Protein AF-A0A2U2N9E4-F1 (afdb_monomer_lite)

pLDDT: mean 78.93, std 9.43, range [47.09, 90.5]

Organism: NCBI:txid2052941

Sequence (115 aa):
MTDNEAIFKDLILAHIREQLASHFSNGDPVLVRNYVDDAGGYYDYSPIDPSSISLDDCQLIAWEDITDPTDQQPDRCACSLITLSTDGGEPFVVLLKGTSLGDMLRDWTGLDYVD

Structure (mmCIF, N/CA/C/O backbone):
data_AF-A0A2U2N9E4-F1
#
_entry.id   AF-A0A2U2N9E4-F1
#
loop_
_atom_site.group_PDB
_atom_site.id
_atom_site.type_symbol
_atom_site.label_atom_id
_atom_site.label_alt_id
_atom_site.label_comp_id
_atom_site.label_asym_id
_atom_site.label_entity_id
_atom_site.label_seq_id
_atom_site.pdbx_PDB_ins_code
_atom_site.Cartn_x
_atom_site.Cartn_y
_atom_site.Cartn_z
_atom_site.occupancy
_atom_site.B_iso_or_equiv
_atom_site.auth_seq_id
_atom_site.auth_comp_id
_atom_site.auth_asym_id
_atom_site.auth_atom_id
_atom_site.pdbx_PDB_model_num
ATOM 1 N N . MET A 1 1 ? 0.525 27.294 8.065 1.00 52.22 1 MET A N 1
ATOM 2 C CA . MET A 1 1 ? -0.215 26.062 8.370 1.00 52.22 1 MET A CA 1
ATOM 3 C C . MET A 1 1 ? -0.684 26.162 9.797 1.00 52.22 1 MET A C 1
ATOM 5 O O . MET A 1 1 ? 0.120 26.517 10.651 1.00 52.22 1 MET A O 1
ATOM 9 N N . THR A 1 2 ? -1.980 25.998 10.026 1.00 59.16 2 THR A N 1
ATOM 10 C CA . THR A 1 2 ? -2.544 26.031 11.385 1.00 59.16 2 THR A CA 1
ATOM 11 C C . THR A 1 2 ? -2.340 24.665 12.039 1.00 59.16 2 THR A C 1
ATOM 13 O O . THR A 1 2 ? -2.328 23.662 11.329 1.00 59.16 2 THR A O 1
ATOM 16 N N . ASP A 1 3 ? -2.182 24.605 13.364 1.00 80.06 3 ASP A N 1
ATOM 17 C CA . ASP A 1 3 ? -1.945 23.349 14.104 1.00 80.06 3 ASP A CA 1
ATOM 18 C C . ASP A 1 3 ? -2.959 22.244 13.745 1.00 80.06 3 ASP A C 1
ATOM 20 O O . ASP A 1 3 ? -2.619 21.065 13.705 1.00 80.06 3 ASP A O 1
ATOM 24 N N . ASN A 1 4 ? -4.184 22.628 13.377 1.00 83.56 4 ASN A N 1
ATOM 25 C CA . ASN A 1 4 ? -5.245 21.711 12.962 1.00 83.56 4 ASN A CA 1
ATOM 26 C C . ASN A 1 4 ? -4.950 20.965 11.650 1.00 83.56 4 ASN A C 1
ATOM 28 O O . ASN A 1 4 ? -5.327 19.805 11.528 1.00 83.56 4 ASN A O 1
ATOM 32 N N . GLU A 1 5 ? -4.289 21.595 10.673 1.00 81.44 5 GLU A N 1
ATOM 33 C CA . GLU A 1 5 ? -3.929 20.939 9.402 1.00 81.44 5 GLU A CA 1
ATOM 34 C C . GLU A 1 5 ? -2.878 19.851 9.629 1.00 81.44 5 GLU A C 1
ATOM 36 O O . GLU A 1 5 ? -2.964 18.771 9.047 1.00 81.44 5 GLU A O 1
ATOM 41 N N . ALA A 1 6 ? -1.903 20.129 10.499 1.00 80.50 6 ALA A N 1
ATOM 42 C CA . ALA A 1 6 ? -0.884 19.161 10.883 1.00 80.50 6 ALA A CA 1
ATOM 43 C C . ALA A 1 6 ? -1.509 17.982 11.644 1.00 80.50 6 ALA A C 1
ATOM 45 O O . ALA A 1 6 ? -1.299 16.837 11.262 1.00 80.50 6 ALA A O 1
ATOM 46 N N . ILE A 1 7 ? -2.366 18.264 12.632 1.00 85.06 7 ILE A N 1
ATOM 47 C CA . ILE A 1 7 ? -3.079 17.231 13.398 1.00 85.06 7 ILE A CA 1
ATOM 48 C C . ILE A 1 7 ? -3.952 16.363 12.484 1.00 85.06 7 ILE A C 1
ATOM 50 O O . ILE A 1 7 ? -3.947 15.140 12.600 1.00 85.06 7 ILE A O 1
ATOM 54 N N . PHE A 1 8 ? -4.698 16.972 11.560 1.00 81.62 8 PHE A N 1
ATOM 55 C CA . PHE A 1 8 ? -5.554 16.228 10.639 1.00 81.62 8 PHE A CA 1
ATOM 56 C C . PHE A 1 8 ? -4.742 15.325 9.705 1.00 81.62 8 PHE A C 1
ATOM 58 O O . PHE A 1 8 ? -5.099 14.165 9.497 1.00 81.62 8 PHE A O 1
ATOM 65 N N . LYS A 1 9 ? -3.614 15.830 9.192 1.00 81.69 9 LYS A N 1
ATOM 66 C CA . LYS A 1 9 ? -2.683 15.033 8.393 1.00 81.69 9 LYS A CA 1
ATOM 67 C C . LYS A 1 9 ? -2.146 13.845 9.193 1.00 81.69 9 LYS A C 1
ATOM 69 O O . LYS A 1 9 ? -2.163 12.730 8.683 1.00 81.69 9 LYS A O 1
ATOM 74 N N . ASP A 1 10 ? -1.720 14.063 10.433 1.00 84.69 10 ASP A N 1
ATOM 75 C CA . ASP A 1 10 ? -1.180 12.999 11.283 1.00 84.69 10 ASP A CA 1
ATOM 76 C C . ASP A 1 10 ? -2.221 11.906 11.567 1.00 84.69 10 ASP A C 1
ATOM 78 O O . ASP A 1 10 ? -1.884 10.723 11.546 1.00 84.69 10 ASP A O 1
ATOM 82 N N . LEU A 1 11 ? -3.495 12.275 11.746 1.00 86.12 11 LEU A N 1
ATOM 83 C CA . LEU A 1 11 ? -4.591 11.314 11.916 1.00 86.12 11 LEU A CA 1
ATOM 84 C C . LEU A 1 11 ? -4.806 10.442 10.672 1.00 86.12 11 LEU A C 1
ATOM 86 O O . LEU A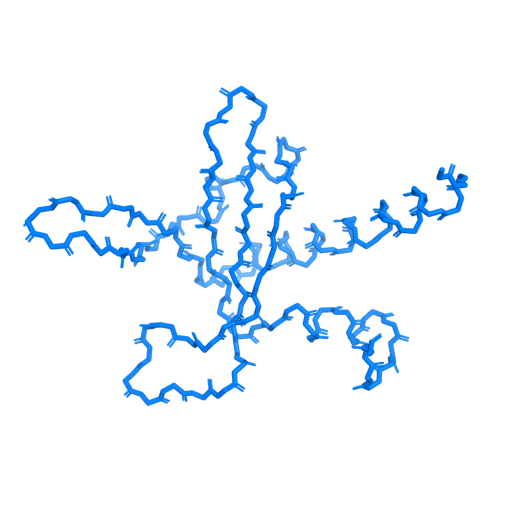 1 11 ? -4.917 9.224 10.800 1.00 86.12 11 LEU A O 1
ATOM 90 N N . ILE A 1 12 ? -4.820 11.038 9.474 1.00 83.69 12 ILE A N 1
ATOM 91 C CA . ILE A 1 12 ? -4.939 10.281 8.216 1.00 83.69 12 ILE A CA 1
ATOM 92 C C . ILE A 1 12 ? -3.759 9.319 8.061 1.00 83.69 12 ILE A C 1
ATOM 94 O O . ILE A 1 12 ? -3.943 8.146 7.744 1.00 83.69 12 ILE A O 1
ATOM 98 N N . LEU A 1 13 ? -2.540 9.806 8.302 1.00 83.88 13 LEU A N 1
ATOM 99 C CA . LEU A 1 13 ? -1.334 8.991 8.181 1.00 83.88 13 LEU A CA 1
ATOM 100 C C . LEU A 1 13 ? -1.329 7.825 9.175 1.00 83.88 13 LEU A C 1
ATOM 102 O O . LEU A 1 13 ? -0.920 6.724 8.808 1.00 83.88 13 LEU A O 1
ATOM 106 N N . ALA A 1 14 ? -1.791 8.048 10.408 1.00 85.50 14 ALA A N 1
ATOM 107 C CA . ALA A 1 14 ? -1.929 6.996 11.408 1.00 85.50 14 ALA A CA 1
ATOM 108 C C . ALA A 1 14 ? -2.931 5.920 10.961 1.00 85.50 14 ALA A C 1
ATOM 110 O O . ALA A 1 14 ? -2.615 4.735 11.030 1.00 85.50 14 ALA A O 1
ATOM 111 N N . HIS A 1 15 ? -4.087 6.327 10.427 1.00 86.69 15 HIS A N 1
ATOM 112 C CA . HIS A 1 15 ? -5.096 5.396 9.915 1.00 86.69 15 HIS A CA 1
ATOM 113 C C . HIS A 1 15 ? -4.572 4.550 8.747 1.00 86.69 15 HIS A C 1
ATOM 115 O O . HIS A 1 15 ? -4.695 3.328 8.759 1.00 86.69 15 HIS A O 1
ATOM 121 N N . ILE A 1 16 ? -3.912 5.170 7.762 1.00 85.06 16 ILE A N 1
ATOM 122 C CA . ILE A 1 16 ? -3.330 4.441 6.620 1.00 85.06 16 ILE A CA 1
ATOM 123 C C . ILE A 1 16 ? -2.285 3.420 7.096 1.00 85.06 16 ILE A C 1
ATOM 125 O O . ILE A 1 16 ? -2.250 2.293 6.601 1.00 85.06 16 ILE A O 1
ATOM 129 N N . ARG A 1 17 ? -1.447 3.780 8.079 1.00 85.06 17 ARG A N 1
ATOM 130 C CA . ARG A 1 17 ? -0.475 2.846 8.673 1.00 85.06 17 ARG A CA 1
ATOM 131 C C . ARG A 1 17 ? -1.153 1.659 9.350 1.00 85.06 17 ARG A C 1
ATOM 133 O O . ARG A 1 17 ? -0.678 0.539 9.196 1.00 85.06 17 ARG A O 1
ATOM 140 N N . GLU A 1 18 ? -2.246 1.888 10.073 1.00 87.00 18 GLU A N 1
ATOM 141 C CA . GLU A 1 18 ? -3.016 0.818 10.712 1.00 87.00 18 GLU A CA 1
ATOM 142 C C . GLU A 1 18 ? -3.614 -0.142 9.672 1.00 87.00 18 GLU A C 1
ATOM 144 O O . GLU A 1 18 ? -3.491 -1.359 9.815 1.00 87.00 18 GLU A O 1
ATOM 149 N N . GLN A 1 19 ? -4.179 0.387 8.581 1.00 86.31 19 GLN A N 1
ATOM 150 C CA . GLN A 1 19 ? -4.699 -0.435 7.483 1.00 86.31 19 GLN A CA 1
ATOM 151 C C . GLN A 1 19 ? -3.594 -1.266 6.822 1.00 86.31 19 GLN A C 1
ATOM 153 O O . GLN A 1 19 ? -3.751 -2.473 6.640 1.00 86.31 19 GLN A O 1
ATOM 158 N N . LEU A 1 20 ? -2.440 -0.658 6.531 1.00 85.31 20 LEU A N 1
ATOM 159 C CA . LEU A 1 20 ? -1.270 -1.371 6.011 1.00 85.31 20 LEU A CA 1
ATOM 160 C C . LEU A 1 20 ? -0.818 -2.496 6.950 1.00 85.31 20 LEU A C 1
ATOM 162 O O . LEU A 1 20 ? -0.590 -3.617 6.499 1.00 85.31 20 LEU A O 1
ATOM 166 N N . ALA A 1 21 ? -0.730 -2.223 8.254 1.00 85.69 21 ALA A N 1
ATOM 167 C CA . ALA A 1 21 ? -0.341 -3.217 9.249 1.00 85.69 21 ALA A CA 1
ATOM 168 C C . ALA A 1 21 ? -1.338 -4.385 9.319 1.00 85.69 21 ALA A C 1
ATOM 170 O O . ALA A 1 21 ? -0.924 -5.541 9.441 1.00 85.69 21 ALA A O 1
ATOM 171 N N . SER A 1 22 ? -2.639 -4.099 9.193 1.00 86.50 22 SER A N 1
ATOM 172 C CA . SER A 1 22 ? -3.700 -5.110 9.123 1.00 86.50 22 SER A CA 1
ATOM 173 C C . SER A 1 22 ? -3.525 -6.014 7.903 1.00 86.50 22 SER A C 1
ATOM 175 O O . SER A 1 22 ? -3.455 -7.234 8.046 1.00 86.50 22 SER A O 1
ATOM 177 N N . HIS A 1 23 ? -3.346 -5.430 6.715 1.00 84.00 23 HIS A N 1
ATOM 178 C CA . HIS A 1 23 ? -3.110 -6.185 5.483 1.00 84.00 23 HIS A CA 1
ATOM 179 C C . HIS A 1 23 ? -1.848 -7.053 5.557 1.00 84.00 23 HIS A C 1
ATOM 181 O O . HIS A 1 23 ? -1.868 -8.227 5.185 1.00 84.00 23 HIS A O 1
ATOM 187 N N . PHE A 1 24 ? -0.760 -6.510 6.110 1.00 83.56 24 PHE A N 1
ATOM 188 C CA . PHE A 1 24 ? 0.492 -7.250 6.273 1.00 83.56 24 PHE A CA 1
ATOM 189 C C . PHE A 1 24 ? 0.321 -8.426 7.244 1.00 83.56 24 PHE A C 1
ATOM 191 O O . PHE A 1 24 ? 0.832 -9.517 6.994 1.00 83.56 24 PHE A O 1
ATOM 198 N N . SER A 1 25 ? -0.443 -8.231 8.322 1.00 82.12 25 SER A N 1
ATOM 199 C CA . SER A 1 25 ? -0.719 -9.265 9.328 1.00 82.12 25 SER A CA 1
ATOM 200 C C . SER A 1 25 ? -1.674 -10.353 8.828 1.00 82.12 25 SER A C 1
ATOM 202 O O . SER A 1 25 ? -1.556 -11.505 9.245 1.00 82.12 25 SER A O 1
ATOM 204 N N . ASN A 1 26 ? -2.600 -10.012 7.928 1.00 81.50 26 ASN A N 1
ATOM 205 C CA . ASN A 1 26 ? -3.555 -10.957 7.339 1.00 81.50 26 ASN A CA 1
ATOM 206 C C . ASN A 1 26 ? -2.931 -11.845 6.249 1.00 81.50 26 ASN A C 1
ATOM 208 O O . ASN A 1 26 ? -3.562 -12.804 5.806 1.00 81.50 26 ASN A O 1
ATOM 212 N N . GLY A 1 27 ? -1.684 -11.567 5.852 1.00 70.06 27 GLY A N 1
ATOM 213 C CA . GLY A 1 27 ? -0.987 -12.308 4.803 1.00 70.06 27 GLY A CA 1
ATOM 214 C C . GLY A 1 27 ? -1.486 -11.970 3.401 1.00 70.06 27 GLY A C 1
ATOM 215 O O . GLY A 1 27 ? -1.313 -12.777 2.484 1.00 70.06 27 GLY A O 1
ATOM 216 N N . ASP A 1 28 ? -2.106 -10.799 3.231 1.00 75.94 28 ASP A N 1
ATOM 217 C CA . ASP A 1 28 ? -2.520 -10.331 1.916 1.00 75.94 28 ASP A CA 1
ATOM 218 C C . ASP A 1 28 ? -1.285 -10.143 1.019 1.00 75.94 28 ASP A C 1
ATOM 220 O O . ASP A 1 28 ? -0.226 -9.714 1.492 1.00 75.94 28 ASP A O 1
ATOM 224 N N . PRO A 1 29 ? -1.371 -10.478 -0.280 1.00 71.00 29 PRO A N 1
ATOM 225 C CA . PRO A 1 29 ? -0.237 -10.362 -1.182 1.00 71.00 29 PRO A CA 1
ATOM 226 C C . PRO A 1 29 ? 0.149 -8.892 -1.375 1.00 71.00 29 PRO A C 1
ATOM 228 O O . PRO A 1 29 ? -0.579 -8.118 -1.998 1.00 71.00 29 PRO A O 1
ATOM 231 N N . VAL A 1 30 ? 1.336 -8.537 -0.882 1.00 78.81 30 VAL A N 1
ATOM 232 C CA . VAL A 1 30 ? 1.973 -7.232 -1.081 1.00 78.81 30 VAL A CA 1
ATOM 233 C C . VAL A 1 30 ? 3.052 -7.384 -2.141 1.00 78.81 30 VAL A C 1
ATOM 235 O O . VAL A 1 30 ? 3.915 -8.261 -2.038 1.00 78.81 30 VAL A O 1
ATOM 238 N N . LEU A 1 31 ? 3.012 -6.536 -3.168 1.00 82.88 31 LEU A N 1
ATOM 239 C CA . LEU A 1 31 ? 4.060 -6.506 -4.188 1.00 82.88 31 LEU A CA 1
ATOM 240 C C . LEU A 1 31 ? 4.925 -5.264 -4.006 1.00 82.88 31 LEU A C 1
ATOM 242 O O . LEU A 1 31 ? 4.403 -4.191 -3.721 1.00 82.88 31 LEU A O 1
ATOM 246 N N . VAL A 1 32 ? 6.231 -5.379 -4.220 1.00 85.31 32 VAL A N 1
ATOM 247 C CA . VAL A 1 32 ? 7.122 -4.219 -4.341 1.00 85.31 32 VAL A CA 1
ATOM 248 C C . VAL A 1 32 ? 7.346 -3.912 -5.809 1.00 85.31 32 VAL A C 1
ATOM 250 O O . VAL A 1 32 ? 7.609 -4.810 -6.610 1.00 85.31 32 VAL A O 1
ATOM 253 N N . ARG A 1 33 ? 7.252 -2.627 -6.150 1.00 83.06 33 ARG A N 1
ATOM 254 C CA . ARG A 1 33 ? 7.562 -2.122 -7.484 1.00 83.06 33 ARG A CA 1
ATOM 255 C C . ARG A 1 33 ? 9.071 -1.963 -7.644 1.00 83.06 33 ARG A C 1
ATOM 257 O O . ARG A 1 33 ? 9.672 -1.096 -7.013 1.00 83.06 33 ARG A O 1
ATOM 264 N N . ASN A 1 34 ? 9.656 -2.740 -8.543 1.00 80.38 34 ASN A N 1
ATOM 265 C CA . ASN A 1 34 ? 11.068 -2.689 -8.900 1.00 80.38 34 ASN A CA 1
ATOM 266 C C . ASN A 1 34 ? 11.227 -2.083 -10.296 1.00 80.38 34 ASN A C 1
ATOM 268 O O . ASN A 1 34 ? 10.476 -2.409 -11.213 1.00 80.38 34 ASN A O 1
ATOM 272 N N . TYR A 1 35 ? 12.198 -1.189 -10.470 1.00 76.50 35 TYR A N 1
ATOM 273 C CA . TYR A 1 35 ? 12.547 -0.693 -11.799 1.00 76.50 35 TYR A CA 1
ATOM 274 C C . TYR A 1 35 ? 13.484 -1.689 -12.486 1.00 76.50 35 TYR A C 1
ATOM 276 O O . TYR A 1 35 ? 14.529 -2.026 -11.931 1.00 76.50 35 TYR A O 1
ATOM 284 N N . VAL A 1 36 ? 13.113 -2.148 -13.682 1.00 78.75 36 VAL A N 1
ATOM 285 C CA . VAL A 1 36 ? 13.904 -3.088 -14.485 1.00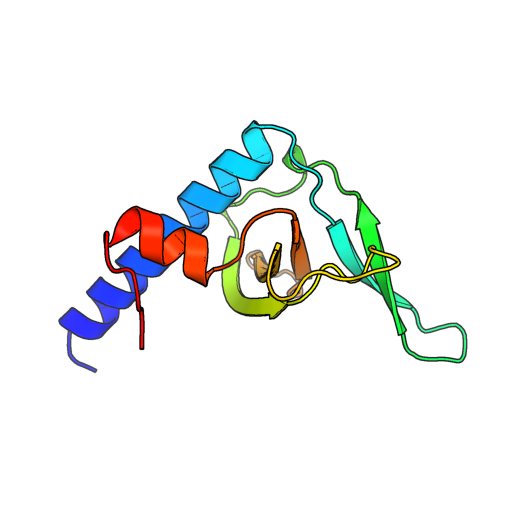 78.75 36 VAL A CA 1
ATOM 286 C C . VAL A 1 36 ? 14.442 -2.357 -15.714 1.00 78.75 36 VAL A C 1
ATOM 288 O O . VAL A 1 36 ? 13.675 -1.826 -16.526 1.00 78.75 36 VAL A O 1
ATOM 291 N N . ASP A 1 37 ? 15.771 -2.308 -15.848 1.00 70.75 37 ASP A N 1
ATOM 292 C CA . ASP A 1 37 ? 16.463 -1.482 -16.850 1.00 70.75 37 ASP A CA 1
ATOM 293 C C . ASP A 1 37 ? 16.903 -2.223 -18.122 1.00 70.75 37 ASP A C 1
ATOM 295 O O . ASP A 1 37 ? 17.501 -1.586 -18.987 1.00 70.75 37 ASP A O 1
ATOM 299 N N . ASP A 1 38 ? 16.529 -3.502 -18.275 1.00 63.56 38 ASP A N 1
ATOM 300 C CA . ASP A 1 38 ? 17.018 -4.470 -19.279 1.00 63.56 38 ASP A CA 1
ATOM 301 C C . ASP A 1 38 ? 16.657 -4.151 -20.761 1.00 63.56 38 ASP A C 1
ATOM 303 O O . ASP A 1 38 ? 16.309 -5.033 -21.541 1.00 63.56 38 ASP A O 1
ATOM 307 N N . ALA A 1 39 ? 16.783 -2.892 -21.192 1.00 58.62 39 ALA A N 1
ATOM 308 C CA . ALA A 1 39 ? 16.551 -2.329 -22.529 1.00 58.62 39 ALA A CA 1
ATOM 309 C C . ALA A 1 39 ? 15.123 -1.851 -22.867 1.00 58.62 39 ALA A C 1
ATOM 311 O O . ALA A 1 39 ? 14.821 -1.621 -24.040 1.00 58.62 39 ALA A O 1
ATOM 312 N N . GLY A 1 40 ? 14.262 -1.624 -21.869 1.00 57.47 40 GLY A N 1
ATOM 313 C CA . GLY A 1 40 ? 12.898 -1.117 -22.103 1.00 57.47 40 GLY A CA 1
ATOM 314 C C . GLY A 1 40 ? 12.297 -0.220 -21.021 1.00 57.47 40 GLY A C 1
ATOM 315 O O . GLY A 1 40 ? 11.232 0.336 -21.264 1.00 57.47 40 GLY A O 1
ATOM 316 N N . GLY A 1 41 ? 12.962 -0.059 -19.870 1.00 73.31 41 GLY A N 1
ATOM 317 C CA . GLY A 1 41 ? 12.527 0.815 -18.776 1.00 73.31 41 GLY A CA 1
ATOM 318 C C . GLY A 1 41 ? 11.082 0.562 -18.349 1.00 73.31 41 GLY A C 1
ATOM 319 O O . GLY A 1 41 ? 10.203 1.375 -18.631 1.00 73.31 41 GLY A O 1
ATOM 320 N N . TYR A 1 42 ? 10.834 -0.563 -17.682 1.00 77.94 42 TYR A N 1
ATOM 321 C CA . TYR A 1 42 ? 9.512 -0.887 -17.149 1.00 77.94 42 TYR A CA 1
ATOM 322 C C . TYR A 1 42 ? 9.581 -1.184 -15.652 1.00 77.94 42 TYR A C 1
ATOM 324 O O . TYR A 1 42 ? 10.647 -1.440 -15.089 1.00 77.94 42 TYR A O 1
ATOM 332 N N . TYR A 1 43 ? 8.425 -1.106 -15.001 1.00 80.75 43 TYR A N 1
ATOM 333 C CA . TYR A 1 43 ? 8.277 -1.490 -13.607 1.00 80.75 43 TYR A CA 1
ATOM 334 C C . TYR A 1 43 ? 7.769 -2.923 -13.531 1.00 80.75 43 TYR A C 1
ATOM 336 O O . TYR A 1 43 ? 6.763 -3.248 -14.161 1.00 80.75 43 TYR A O 1
ATOM 344 N N . ASP A 1 44 ? 8.454 -3.747 -12.749 1.00 83.06 44 ASP A N 1
ATOM 345 C CA . ASP A 1 44 ? 7.994 -5.078 -12.372 1.00 83.06 44 ASP A CA 1
ATOM 346 C C . ASP A 1 44 ? 7.471 -5.063 -10.931 1.00 83.06 44 ASP A C 1
ATOM 348 O O . ASP A 1 44 ? 7.880 -4.231 -10.117 1.00 83.06 44 ASP A O 1
ATOM 352 N N . TYR A 1 45 ? 6.555 -5.972 -10.617 1.00 84.38 45 TYR A N 1
ATOM 353 C CA . TYR A 1 45 ? 5.952 -6.105 -9.297 1.00 84.38 45 TYR A CA 1
ATOM 354 C C . TYR A 1 45 ? 6.251 -7.491 -8.747 1.00 84.38 45 TYR A C 1
ATOM 356 O O . TYR A 1 45 ? 5.695 -8.491 -9.199 1.00 84.38 45 TYR A O 1
ATOM 364 N N . SER A 1 46 ? 7.125 -7.555 -7.747 1.00 84.81 46 SER A N 1
ATOM 365 C CA . SER A 1 46 ? 7.539 -8.823 -7.148 1.00 84.81 46 SER A CA 1
ATOM 366 C C . SER A 1 46 ? 6.878 -9.005 -5.784 1.00 84.81 46 SER A C 1
ATOM 368 O O . SER A 1 46 ? 6.845 -8.048 -5.006 1.00 84.81 46 SER A O 1
ATOM 370 N N . PRO A 1 47 ? 6.365 -10.204 -5.458 1.00 83.25 47 PRO A N 1
ATOM 371 C CA . PRO A 1 47 ? 5.827 -10.463 -4.133 1.00 83.25 47 PRO A CA 1
ATOM 372 C C . PRO A 1 47 ? 6.931 -10.338 -3.090 1.00 83.25 47 PRO A C 1
ATOM 374 O O . PRO A 1 47 ? 8.063 -10.774 -3.309 1.00 83.25 47 PRO A O 1
ATOM 377 N N . ILE A 1 48 ? 6.577 -9.770 -1.947 1.00 80.38 48 ILE A N 1
ATOM 378 C CA . ILE A 1 48 ? 7.447 -9.710 -0.779 1.00 80.38 48 ILE A CA 1
ATOM 379 C C . ILE A 1 48 ? 6.754 -10.345 0.417 1.00 80.38 48 ILE A C 1
ATOM 381 O O . ILE A 1 48 ? 5.528 -10.410 0.479 1.00 80.38 48 ILE A O 1
ATOM 385 N N . ASP A 1 49 ? 7.550 -10.806 1.376 1.00 77.81 49 ASP A N 1
ATOM 386 C CA . ASP A 1 49 ? 7.029 -11.180 2.684 1.00 77.81 49 ASP A CA 1
ATOM 387 C C . ASP A 1 49 ? 6.653 -9.892 3.436 1.00 77.81 49 ASP A C 1
ATOM 389 O O . ASP A 1 49 ? 7.551 -9.088 3.705 1.00 77.81 49 ASP A O 1
ATOM 393 N N . PRO A 1 50 ? 5.377 -9.655 3.790 1.00 72.31 50 PRO A N 1
ATOM 394 C CA . PRO A 1 50 ? 4.988 -8.434 4.492 1.00 72.31 50 PRO A CA 1
ATOM 395 C C . PRO A 1 50 ? 5.720 -8.252 5.832 1.00 72.31 50 PRO A C 1
ATOM 397 O O . PRO A 1 50 ? 5.967 -7.122 6.243 1.00 72.31 50 PRO A O 1
ATOM 400 N N . SER A 1 51 ? 6.153 -9.345 6.478 1.00 74.31 51 SER A N 1
ATOM 401 C CA . SER A 1 51 ? 6.936 -9.298 7.723 1.00 74.31 51 SER A CA 1
ATOM 402 C C . SER A 1 51 ? 8.360 -8.755 7.544 1.00 74.31 51 SER A C 1
ATOM 404 O O . SER A 1 51 ? 9.020 -8.411 8.524 1.00 74.31 51 SER A O 1
ATOM 406 N N . SER A 1 52 ? 8.835 -8.640 6.298 1.00 76.00 52 SER A N 1
ATOM 407 C CA . SER A 1 52 ? 10.125 -8.022 5.968 1.00 76.00 52 SER A CA 1
ATOM 408 C C . SER A 1 52 ? 10.101 -6.489 5.997 1.00 76.00 52 SER A C 1
ATOM 410 O O . SER A 1 52 ? 11.166 -5.872 5.973 1.00 76.00 52 SER A O 1
ATOM 412 N N . ILE A 1 53 ? 8.917 -5.869 6.084 1.00 75.88 53 ILE A N 1
ATOM 413 C CA . ILE A 1 53 ? 8.761 -4.417 6.202 1.00 75.88 53 ILE A CA 1
ATOM 414 C C . ILE A 1 53 ? 8.362 -4.062 7.639 1.00 75.88 53 ILE A C 1
ATOM 416 O O . ILE A 1 53 ? 7.270 -4.391 8.096 1.00 75.88 53 ILE A O 1
ATOM 420 N N . SER A 1 54 ? 9.220 -3.305 8.328 1.00 78.38 54 SER A N 1
ATOM 421 C CA . SER A 1 54 ? 8.861 -2.626 9.580 1.00 78.38 54 SER A CA 1
ATOM 422 C C . SER A 1 54 ? 8.124 -1.323 9.260 1.00 78.38 54 SER A C 1
ATOM 424 O O . SER A 1 54 ? 8.738 -0.362 8.796 1.00 78.38 54 SER A O 1
ATOM 426 N N . LEU A 1 55 ? 6.808 -1.272 9.489 1.00 80.25 55 LEU A N 1
ATOM 427 C CA . LEU A 1 55 ? 6.017 -0.047 9.288 1.00 80.25 55 LEU A CA 1
ATOM 428 C C . LEU A 1 55 ? 6.278 1.021 10.363 1.00 80.25 55 LEU A C 1
ATOM 430 O O . LEU A 1 55 ? 6.027 2.203 10.111 1.00 80.25 55 LEU A O 1
ATOM 434 N N . ASP A 1 56 ? 6.802 0.628 11.526 1.00 78.75 56 ASP A N 1
ATOM 435 C CA . ASP A 1 56 ? 7.129 1.542 12.627 1.00 78.75 56 ASP A CA 1
ATOM 436 C C . ASP A 1 56 ? 8.203 2.556 12.204 1.00 78.75 56 ASP A C 1
ATOM 438 O O . ASP A 1 56 ? 8.094 3.748 12.499 1.00 78.75 56 ASP A O 1
ATOM 442 N N . ASP A 1 57 ? 9.175 2.098 11.412 1.00 78.06 57 ASP A N 1
ATOM 443 C CA . ASP A 1 57 ? 10.297 2.902 10.913 1.00 78.06 57 ASP A CA 1
ATOM 444 C C . ASP A 1 57 ? 10.036 3.517 9.527 1.00 78.06 57 ASP A C 1
ATOM 446 O O . ASP A 1 57 ? 10.881 4.232 8.981 1.00 78.06 57 ASP A O 1
ATOM 450 N N . CYS A 1 58 ? 8.873 3.237 8.931 1.00 83.00 58 CYS A N 1
ATOM 451 C CA . CYS A 1 58 ? 8.503 3.763 7.624 1.00 83.00 58 CYS A CA 1
ATOM 452 C C . CYS A 1 58 ? 7.817 5.128 7.735 1.00 83.00 58 CYS A C 1
ATOM 454 O O . CYS A 1 58 ? 7.048 5.400 8.654 1.00 83.00 58 CYS A O 1
ATOM 456 N N . GLN A 1 59 ? 8.027 5.981 6.741 1.00 86.00 59 GLN A N 1
ATOM 457 C CA . GLN A 1 59 ? 7.255 7.187 6.472 1.00 86.00 59 GLN A CA 1
ATOM 458 C C . GLN A 1 59 ? 6.442 6.997 5.195 1.00 86.00 59 GLN A C 1
ATOM 460 O O . GLN A 1 59 ? 6.974 6.577 4.170 1.00 86.00 59 GLN A O 1
ATOM 465 N N . LEU A 1 60 ? 5.156 7.336 5.258 1.00 87.12 60 LEU A N 1
ATOM 466 C CA . LEU A 1 60 ? 4.277 7.387 4.095 1.00 87.12 60 LEU A CA 1
ATOM 467 C C . LEU A 1 60 ? 4.553 8.686 3.329 1.00 87.12 60 LEU A C 1
ATOM 469 O O . LEU A 1 60 ? 4.363 9.775 3.873 1.00 87.12 60 LEU A O 1
ATOM 473 N N . ILE A 1 61 ? 5.013 8.575 2.085 1.00 87.31 61 ILE A N 1
ATOM 474 C CA . ILE A 1 61 ? 5.399 9.729 1.260 1.00 87.31 61 ILE A CA 1
ATOM 475 C C . ILE A 1 61 ? 4.282 10.110 0.295 1.00 87.31 61 ILE A C 1
ATOM 477 O O . ILE A 1 61 ? 3.977 11.290 0.128 1.00 87.31 61 ILE A O 1
ATOM 481 N N . ALA A 1 62 ? 3.707 9.113 -0.370 1.00 87.50 62 ALA A N 1
ATOM 482 C CA . ALA A 1 62 ? 2.709 9.302 -1.409 1.00 87.50 62 ALA A CA 1
ATOM 483 C C . ALA A 1 62 ? 1.850 8.048 -1.551 1.00 87.50 62 ALA A C 1
ATOM 485 O O . ALA A 1 62 ? 2.243 6.962 -1.123 1.00 87.50 62 ALA A O 1
ATOM 486 N N . TRP A 1 63 ? 0.704 8.210 -2.194 1.00 89.06 63 TRP A N 1
ATOM 487 C CA . TRP A 1 63 ? -0.218 7.135 -2.516 1.00 89.06 63 TRP A CA 1
ATOM 488 C C . TRP A 1 63 ? -0.914 7.425 -3.846 1.00 89.06 63 TRP A C 1
ATOM 490 O O . TRP A 1 63 ? -1.021 8.584 -4.254 1.00 89.06 63 TRP A O 1
ATOM 500 N N . GLU A 1 64 ? -1.398 6.382 -4.507 1.00 88.62 64 GLU A N 1
ATOM 501 C CA . GLU A 1 64 ? -2.158 6.478 -5.750 1.00 88.62 64 GLU A CA 1
ATOM 502 C C . GLU A 1 64 ? -3.113 5.287 -5.871 1.00 88.62 64 GLU A C 1
ATOM 504 O O . GLU A 1 64 ? -2.693 4.137 -5.729 1.00 88.62 64 GLU A O 1
ATOM 509 N N . ASP A 1 65 ? -4.383 5.561 -6.165 1.00 88.25 65 ASP A N 1
ATOM 510 C CA . ASP A 1 65 ? -5.358 4.517 -6.478 1.00 88.25 65 ASP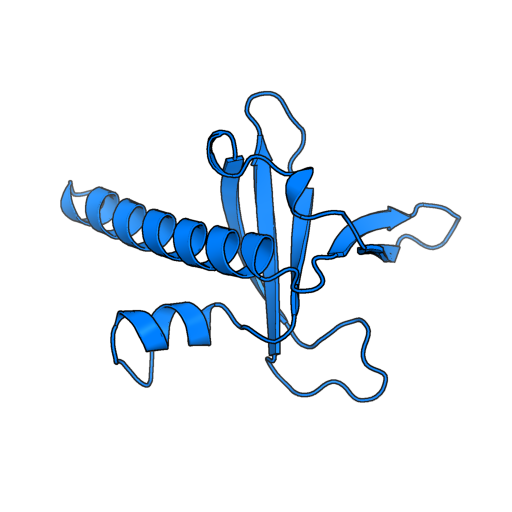 A CA 1
ATOM 511 C C . ASP A 1 65 ? -5.193 4.093 -7.931 1.00 88.25 65 ASP A C 1
ATOM 513 O O . ASP A 1 65 ? -5.282 4.912 -8.849 1.00 88.25 65 ASP A O 1
ATOM 517 N N . ILE A 1 66 ? -4.959 2.800 -8.144 1.00 84.88 66 ILE A N 1
ATOM 518 C CA . ILE A 1 66 ? -4.734 2.247 -9.476 1.00 84.88 66 ILE A CA 1
ATOM 519 C C . ILE A 1 66 ? -5.595 1.013 -9.729 1.00 84.88 66 ILE A C 1
ATOM 521 O O . ILE A 1 66 ? -6.107 0.348 -8.826 1.00 84.88 66 ILE A O 1
ATOM 525 N N . THR A 1 67 ? -5.743 0.678 -11.004 1.00 84.94 67 THR A N 1
ATOM 526 C CA . THR A 1 67 ? -6.188 -0.656 -11.409 1.00 84.94 67 THR A CA 1
ATOM 527 C C . THR A 1 67 ? -5.111 -1.684 -11.092 1.00 84.94 67 THR A C 1
ATOM 529 O O . THR A 1 67 ? -3.930 -1.357 -11.202 1.00 84.94 67 THR A O 1
ATOM 532 N N . ASP A 1 68 ? -5.492 -2.924 -10.783 1.00 82.75 68 ASP A N 1
ATOM 533 C CA . ASP A 1 68 ? -4.529 -4.008 -10.568 1.00 82.75 68 ASP A CA 1
ATOM 534 C C . ASP A 1 68 ? -3.626 -4.189 -11.810 1.00 82.75 68 ASP A C 1
ATOM 536 O O . ASP A 1 68 ? -4.112 -4.624 -12.857 1.00 82.75 68 ASP A O 1
ATOM 540 N N . PRO A 1 69 ? -2.318 -3.867 -11.730 1.00 76.44 69 PRO A N 1
ATOM 541 C CA . PRO A 1 69 ? -1.408 -3.964 -12.867 1.00 76.44 69 PRO A CA 1
ATOM 542 C C . PRO A 1 69 ? -1.050 -5.418 -13.211 1.00 76.44 69 PRO A C 1
ATOM 544 O O . PRO A 1 69 ? -0.416 -5.662 -14.235 1.00 76.44 69 PRO A O 1
ATOM 547 N N . THR A 1 70 ? -1.426 -6.377 -12.358 1.00 77.06 70 THR A N 1
ATOM 548 C CA . THR A 1 70 ? -1.191 -7.813 -12.562 1.00 77.06 70 THR A CA 1
ATOM 549 C C . THR A 1 70 ? -2.3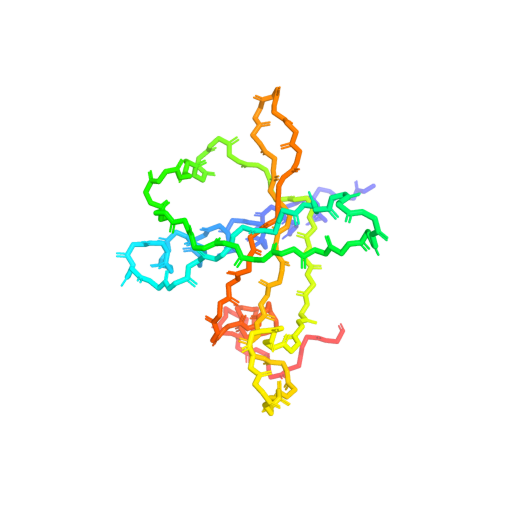90 -8.537 -13.175 1.00 77.06 70 THR A C 1
ATOM 551 O O . THR A 1 70 ? -2.265 -9.702 -13.558 1.00 77.06 70 THR A O 1
ATOM 554 N N . ASP A 1 71 ? -3.542 -7.869 -13.285 1.00 78.44 71 ASP A N 1
ATOM 555 C CA . ASP A 1 71 ? -4.757 -8.456 -13.841 1.00 78.44 71 ASP A CA 1
ATOM 556 C C . ASP A 1 71 ? -4.787 -8.354 -15.377 1.00 78.44 71 ASP A C 1
ATOM 558 O O . ASP A 1 71 ? -4.402 -7.349 -15.975 1.00 78.44 71 ASP A O 1
ATOM 562 N N . GLN A 1 72 ? -5.271 -9.408 -16.036 1.00 73.94 72 GLN A N 1
ATOM 563 C CA . GLN A 1 72 ? -5.456 -9.433 -17.490 1.00 73.94 72 GLN A CA 1
ATOM 564 C C . GLN A 1 72 ? -6.683 -8.625 -17.933 1.00 73.94 72 GLN A C 1
ATOM 566 O O . GLN A 1 72 ? -6.736 -8.177 -19.080 1.00 73.94 72 GLN A O 1
ATOM 571 N N . GLN A 1 73 ? -7.674 -8.454 -17.050 1.00 73.56 73 GLN A N 1
ATOM 572 C CA . GLN A 1 73 ? -8.862 -7.627 -17.282 1.00 73.56 73 GLN A CA 1
ATOM 573 C C . GLN A 1 73 ? -9.093 -6.700 -16.082 1.00 73.56 73 GLN A C 1
ATOM 575 O O . GLN A 1 73 ? -9.953 -6.981 -15.254 1.00 73.56 73 GLN A O 1
ATOM 580 N N . PRO A 1 74 ? -8.331 -5.599 -15.986 1.00 63.53 74 PRO A N 1
ATOM 581 C CA . PRO A 1 74 ? -8.325 -4.757 -14.799 1.00 63.53 74 PRO A CA 1
ATOM 582 C C . PRO A 1 74 ? -9.700 -4.142 -14.513 1.00 63.53 74 PRO A C 1
ATOM 584 O O . PRO A 1 74 ? -10.232 -3.384 -15.333 1.00 63.53 74 PRO A O 1
ATOM 587 N N . ASP A 1 75 ? -10.238 -4.416 -13.323 1.00 64.75 75 ASP A N 1
ATOM 588 C CA . ASP A 1 75 ? -11.339 -3.636 -12.757 1.00 64.75 75 ASP A CA 1
ATOM 589 C C . ASP A 1 75 ? -10.816 -2.271 -12.277 1.00 64.75 75 ASP A C 1
ATOM 591 O O . ASP A 1 75 ? -9.677 -2.127 -11.807 1.00 64.75 75 ASP A O 1
ATOM 595 N N . ARG A 1 76 ? -11.628 -1.229 -12.459 1.00 57.84 76 ARG A N 1
ATOM 596 C CA . ARG A 1 76 ? -11.235 0.145 -12.157 1.00 57.84 76 ARG A CA 1
ATOM 597 C C . ARG A 1 76 ? -11.299 0.361 -10.645 1.00 57.84 76 ARG A C 1
ATOM 599 O O . ARG A 1 76 ? -12.384 0.506 -10.101 1.00 57.84 76 ARG A O 1
ATOM 606 N N . CYS A 1 77 ? -10.119 0.459 -10.027 1.00 59.12 77 CYS A N 1
ATOM 607 C CA . CYS A 1 77 ? -9.880 0.893 -8.641 1.00 59.12 77 CYS A CA 1
ATOM 608 C C . CYS A 1 77 ? -10.048 -0.190 -7.565 1.00 59.12 77 CYS A C 1
ATOM 610 O O . CYS A 1 77 ? -10.874 -0.065 -6.670 1.00 59.12 77 CYS A O 1
ATOM 612 N N . ALA A 1 78 ? -9.210 -1.226 -7.618 1.00 72.88 78 ALA A N 1
ATOM 613 C CA . ALA A 1 78 ? -9.125 -2.240 -6.564 1.00 72.88 78 ALA A CA 1
ATOM 614 C C . ALA A 1 78 ? -7.743 -2.291 -5.895 1.00 72.88 78 ALA A C 1
ATOM 616 O O . ALA A 1 78 ? -7.446 -3.257 -5.200 1.00 72.88 78 ALA A O 1
ATOM 617 N N . CYS A 1 79 ? -6.843 -1.340 -6.160 1.00 86.44 79 CYS A N 1
ATOM 618 C CA . CYS A 1 79 ? -5.481 -1.372 -5.630 1.00 86.44 79 CYS A CA 1
ATOM 619 C C . CYS A 1 79 ? -4.985 0.014 -5.217 1.00 86.44 79 CYS A C 1
ATOM 621 O O . CYS A 1 79 ? -5.362 1.021 -5.814 1.00 86.44 79 CYS A O 1
ATOM 623 N N . SER A 1 80 ? -4.059 0.028 -4.259 1.00 88.88 80 SER A N 1
ATOM 624 C CA . SER A 1 80 ? -3.331 1.223 -3.827 1.00 88.88 80 SER A CA 1
ATOM 625 C C . SER A 1 80 ? -1.837 1.034 -4.063 1.00 88.88 80 SER A C 1
ATOM 627 O O . SER A 1 80 ? -1.249 0.076 -3.558 1.00 88.88 80 SER A O 1
ATOM 629 N N . LEU A 1 81 ? -1.201 1.951 -4.789 1.00 89.81 81 LEU A N 1
ATOM 630 C CA . LEU A 1 81 ? 0.248 2.128 -4.739 1.00 89.81 81 LEU A CA 1
ATOM 631 C C . LEU A 1 81 ? 0.586 3.048 -3.581 1.00 89.81 81 LEU A C 1
ATOM 633 O O . LEU A 1 81 ? 0.033 4.137 -3.473 1.00 89.81 81 LEU A O 1
ATOM 637 N N . ILE A 1 82 ? 1.515 2.632 -2.734 1.00 89.69 82 ILE A N 1
ATOM 638 C CA . ILE A 1 82 ? 1.915 3.387 -1.556 1.00 89.69 82 ILE A CA 1
ATOM 639 C C . ILE A 1 82 ? 3.433 3.508 -1.547 1.00 89.69 82 ILE A C 1
ATOM 641 O O . ILE A 1 82 ? 4.152 2.511 -1.515 1.00 89.69 82 ILE A O 1
ATOM 645 N N . THR A 1 83 ? 3.925 4.743 -1.571 1.00 90.50 83 THR A N 1
ATOM 646 C CA . THR A 1 83 ? 5.351 5.048 -1.463 1.00 90.50 83 THR A CA 1
ATOM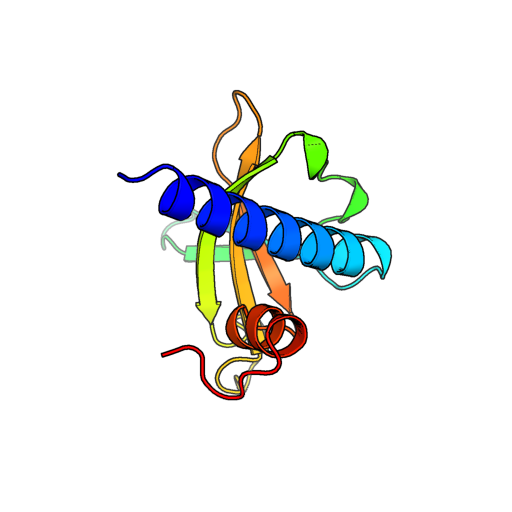 647 C C . THR A 1 83 ? 5.723 5.186 0.005 1.00 90.50 83 THR A C 1
ATOM 649 O O . THR A 1 83 ? 5.226 6.074 0.705 1.00 90.50 83 THR A O 1
ATOM 652 N N . LEU A 1 84 ? 6.630 4.324 0.448 1.00 88.81 84 LEU A N 1
ATOM 653 C CA . LEU A 1 84 ? 7.183 4.281 1.792 1.00 88.81 84 LEU A CA 1
ATOM 654 C C . LEU A 1 84 ? 8.673 4.628 1.746 1.00 88.81 84 LEU A C 1
ATOM 656 O O . LEU A 1 84 ? 9.352 4.349 0.764 1.00 88.81 84 LEU A O 1
ATOM 660 N N . SER A 1 85 ? 9.198 5.210 2.816 1.00 86.94 85 SER A N 1
ATOM 661 C CA . SER A 1 85 ? 10.643 5.355 3.029 1.00 86.94 85 SER A CA 1
ATOM 662 C C . SER A 1 85 ? 10.986 4.955 4.443 1.00 86.94 85 SER A C 1
ATOM 664 O O . SER A 1 85 ? 10.306 5.372 5.373 1.00 86.94 85 SER A O 1
ATOM 666 N N . THR A 1 86 ? 12.060 4.200 4.617 1.00 83.62 86 THR A N 1
ATOM 667 C CA . THR A 1 86 ? 12.663 3.988 5.935 1.00 83.62 86 THR A CA 1
ATOM 668 C C . THR A 1 86 ? 13.629 5.123 6.253 1.00 83.62 86 THR A C 1
ATOM 670 O O . THR A 1 86 ? 14.099 5.812 5.342 1.00 83.62 86 THR A O 1
ATOM 673 N N . ASP A 1 87 ? 13.958 5.320 7.529 1.00 76.81 87 ASP A N 1
ATOM 674 C CA . ASP A 1 87 ? 14.993 6.283 7.914 1.00 76.81 87 ASP A CA 1
ATOM 675 C C . ASP A 1 87 ? 16.344 5.918 7.264 1.00 76.81 87 ASP A C 1
ATOM 677 O O . ASP A 1 87 ? 16.840 4.798 7.403 1.00 76.81 87 ASP A O 1
ATOM 681 N N . GLY A 1 88 ? 16.903 6.843 6.480 1.00 70.50 88 GLY A N 1
ATOM 682 C CA . GLY A 1 88 ? 18.150 6.651 5.729 1.00 70.50 88 GLY A CA 1
ATOM 683 C C . GLY A 1 88 ? 18.091 5.687 4.532 1.00 70.50 88 GLY A C 1
ATOM 684 O O . GLY A 1 88 ? 19.139 5.419 3.942 1.00 70.50 88 GLY A O 1
ATOM 685 N N . GLY A 1 89 ? 16.912 5.166 4.173 1.00 77.50 89 GLY A N 1
ATOM 686 C CA . GLY A 1 89 ? 16.713 4.294 3.012 1.00 77.50 89 GLY A CA 1
ATOM 687 C C . GLY A 1 89 ? 16.177 5.032 1.786 1.00 77.50 89 GLY A C 1
ATOM 688 O O . GLY A 1 89 ? 15.613 6.119 1.894 1.00 77.50 89 GLY A O 1
ATOM 689 N N . GLU A 1 90 ? 16.332 4.421 0.612 1.00 81.12 90 GLU A N 1
ATOM 690 C CA . GLU A 1 90 ? 15.656 4.891 -0.599 1.00 81.12 90 GLU A CA 1
ATOM 691 C C . GLU A 1 90 ? 14.148 4.597 -0.510 1.00 81.12 90 GLU A C 1
ATOM 693 O O . GLU A 1 90 ? 13.763 3.519 -0.038 1.00 81.12 90 GLU A O 1
ATOM 698 N N . PRO A 1 91 ? 13.280 5.512 -0.975 1.00 86.19 91 PRO A N 1
ATOM 699 C CA . PRO A 1 91 ? 11.856 5.246 -1.058 1.00 86.19 91 PRO A CA 1
ATOM 700 C C . PRO A 1 91 ? 11.555 4.024 -1.930 1.00 86.19 91 PRO A C 1
ATOM 702 O O . PRO A 1 91 ? 12.101 3.865 -3.022 1.00 86.19 91 PRO A O 1
ATOM 705 N N . PHE A 1 92 ? 10.623 3.195 -1.481 1.00 85.62 92 PHE A N 1
ATOM 706 C CA . PHE A 1 92 ? 10.120 2.040 -2.212 1.00 85.62 92 PHE A CA 1
ATOM 707 C C . PHE A 1 92 ? 8.600 2.113 -2.319 1.00 85.62 92 PHE A C 1
ATOM 709 O O . PHE A 1 92 ? 7.935 2.814 -1.556 1.00 85.62 92 PHE A O 1
ATOM 716 N N . VAL A 1 93 ? 8.034 1.410 -3.298 1.00 89.88 93 VAL A N 1
ATOM 717 C CA . VAL A 1 93 ? 6.590 1.434 -3.544 1.00 89.88 93 VAL A CA 1
ATOM 718 C C . VAL A 1 93 ? 6.017 0.050 -3.336 1.00 89.88 93 VAL A C 1
ATOM 720 O O . VAL A 1 93 ? 6.482 -0.908 -3.952 1.00 89.88 93 VAL A O 1
ATOM 723 N N . VAL A 1 94 ? 4.996 -0.031 -2.489 1.00 89.56 94 VAL A N 1
ATOM 724 C CA . VAL A 1 94 ? 4.197 -1.235 -2.285 1.00 89.56 94 VAL A CA 1
ATOM 725 C C . VAL A 1 94 ? 2.884 -1.120 -3.047 1.00 89.56 94 VAL A C 1
ATOM 727 O O . VAL A 1 94 ? 2.265 -0.060 -3.080 1.00 89.56 94 VAL A O 1
ATOM 730 N N . LEU A 1 95 ? 2.465 -2.213 -3.670 1.00 88.44 95 LEU A N 1
ATOM 731 C CA . LEU A 1 95 ? 1.131 -2.391 -4.215 1.00 88.44 95 LEU A CA 1
ATOM 732 C C . LEU A 1 95 ? 0.318 -3.209 -3.219 1.00 88.44 95 LEU A C 1
ATOM 734 O O . LEU A 1 95 ? 0.659 -4.362 -2.938 1.00 88.44 95 LEU A O 1
ATOM 738 N N . LEU A 1 96 ? -0.774 -2.624 -2.746 1.00 86.88 96 LEU A N 1
ATOM 739 C CA . LEU A 1 96 ? -1.787 -3.314 -1.972 1.00 86.88 96 LEU A CA 1
ATOM 740 C C . LEU A 1 96 ? -2.959 -3.686 -2.881 1.00 86.88 96 LEU A C 1
ATOM 742 O O . LEU A 1 96 ? -3.566 -2.812 -3.502 1.00 86.88 96 LEU A O 1
ATOM 746 N N . LYS A 1 97 ? -3.266 -4.983 -2.959 1.00 83.25 97 LYS A N 1
ATOM 747 C CA . LYS A 1 97 ? -4.372 -5.510 -3.765 1.00 83.25 97 LYS A CA 1
ATOM 748 C C . LYS A 1 97 ? -5.668 -5.576 -2.958 1.00 83.25 97 LYS A C 1
ATOM 750 O O . LYS A 1 97 ? -5.639 -5.868 -1.771 1.00 83.25 97 LYS A O 1
ATOM 755 N N . GLY A 1 98 ? -6.799 -5.380 -3.627 1.00 79.94 98 GLY A N 1
ATOM 756 C CA . GLY A 1 98 ? -8.142 -5.487 -3.046 1.00 79.94 98 GLY A CA 1
ATOM 757 C C . GLY A 1 98 ? -8.619 -4.259 -2.267 1.00 79.94 98 GLY A C 1
ATOM 758 O O . GLY A 1 98 ? -9.763 -4.259 -1.824 1.00 79.94 98 GLY A O 1
ATOM 759 N N .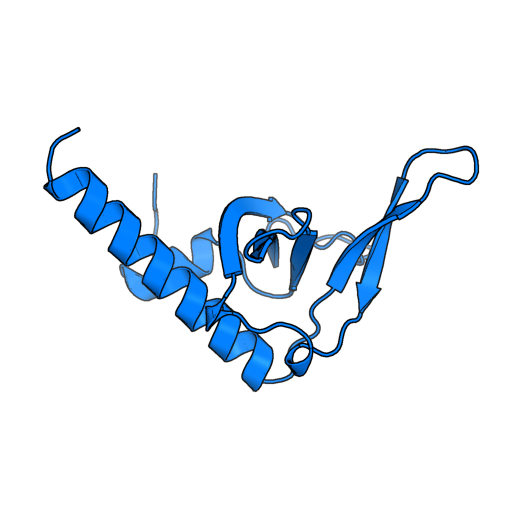 THR A 1 99 ? -7.785 -3.224 -2.137 1.00 83.19 99 THR A N 1
ATOM 760 C CA . THR A 1 99 ? -8.087 -2.024 -1.351 1.00 83.19 99 THR A CA 1
ATOM 761 C C . THR A 1 99 ? -7.573 -0.778 -2.067 1.00 83.19 99 THR A C 1
ATOM 763 O O . THR A 1 99 ? -6.381 -0.689 -2.378 1.00 83.19 99 THR A O 1
ATOM 766 N N . SER A 1 100 ? -8.452 0.198 -2.300 1.00 85.69 100 SER A N 1
ATOM 767 C CA . SER A 1 100 ? -8.069 1.568 -2.672 1.00 85.69 100 SER A CA 1
ATOM 768 C C . SER A 1 100 ? -7.897 2.450 -1.426 1.00 85.69 100 SER A C 1
ATOM 770 O O . SER A 1 100 ? -8.467 2.164 -0.370 1.00 85.69 100 SER A O 1
ATOM 772 N N . LEU A 1 101 ? -7.152 3.551 -1.521 1.00 83.12 101 LEU A N 1
ATOM 773 C CA . LEU A 1 101 ? -7.121 4.559 -0.470 1.00 83.12 101 LEU A CA 1
ATOM 774 C C . LEU A 1 101 ? -8.516 5.149 -0.256 1.00 83.12 101 LEU A C 1
ATOM 776 O O . LEU A 1 101 ? -8.899 5.400 0.887 1.00 83.12 101 LEU A O 1
ATOM 780 N N . GLY A 1 102 ? -9.279 5.347 -1.335 1.00 80.31 102 GLY A N 1
ATOM 781 C CA . GLY A 1 102 ? -10.682 5.740 -1.243 1.00 80.31 102 GLY A CA 1
ATOM 782 C C . GLY A 1 102 ? -11.477 4.830 -0.300 1.00 80.31 102 GLY A C 1
ATOM 783 O O . GLY A 1 102 ? -12.178 5.331 0.578 1.00 80.31 102 GLY A O 1
ATOM 784 N N . ASP A 1 103 ? -11.305 3.508 -0.407 1.00 81.38 103 ASP A N 1
ATOM 785 C CA . ASP A 1 103 ? -11.942 2.540 0.495 1.00 81.38 103 ASP A CA 1
ATOM 786 C C . ASP A 1 103 ? -11.440 2.690 1.937 1.00 81.38 103 ASP A C 1
ATOM 788 O O . ASP A 1 103 ? -12.254 2.771 2.857 1.00 81.38 103 ASP A O 1
ATOM 792 N N . MET A 1 104 ? -10.121 2.821 2.143 1.00 81.81 104 MET A N 1
ATOM 793 C CA . MET A 1 104 ? -9.546 3.016 3.483 1.00 81.81 104 MET A CA 1
ATOM 794 C C . MET A 1 104 ? -10.117 4.256 4.179 1.00 81.81 104 MET A C 1
ATOM 796 O O . MET A 1 104 ? -10.385 4.228 5.381 1.00 81.81 104 MET A O 1
ATOM 800 N N . LEU A 1 105 ? -10.284 5.358 3.442 1.00 81.88 105 LEU A N 1
ATOM 801 C CA . LEU A 1 105 ? -10.813 6.609 3.980 1.00 81.88 105 LEU A CA 1
ATOM 802 C C . LEU A 1 105 ? -12.331 6.558 4.170 1.00 81.88 105 LEU A C 1
ATOM 804 O O . LEU A 1 105 ? -12.825 7.069 5.179 1.00 81.88 105 LEU A O 1
ATOM 808 N N . ARG A 1 106 ? -13.075 5.935 3.247 1.00 78.31 106 ARG A N 1
ATOM 809 C CA . ARG A 1 106 ? -14.529 5.748 3.370 1.00 78.31 106 ARG A CA 1
ATOM 810 C C . ARG A 1 106 ? -14.865 4.943 4.616 1.00 78.31 106 ARG A C 1
ATOM 812 O O . ARG A 1 106 ? -15.714 5.368 5.393 1.00 78.31 106 ARG A O 1
ATOM 819 N N . ASP A 1 107 ? -14.182 3.825 4.834 1.00 76.56 107 ASP A N 1
ATOM 820 C CA . ASP A 1 107 ? -14.464 2.934 5.962 1.00 76.56 107 ASP A CA 1
ATOM 821 C C . ASP A 1 107 ? -14.194 3.618 7.312 1.00 76.56 107 ASP A C 1
ATOM 823 O O . ASP A 1 107 ? -14.882 3.361 8.300 1.00 76.56 107 ASP A O 1
ATOM 827 N N . TRP A 1 108 ? -13.234 4.547 7.348 1.00 78.94 108 TRP A N 1
ATOM 828 C CA . TRP A 1 108 ? -12.910 5.324 8.544 1.00 78.94 108 TRP A CA 1
ATOM 829 C C . TRP A 1 108 ? -13.864 6.484 8.803 1.00 78.94 108 TRP A C 1
ATOM 831 O O . TRP A 1 108 ? -14.288 6.717 9.935 1.00 78.94 108 TRP A O 1
ATOM 841 N N . THR A 1 109 ? -14.187 7.240 7.757 1.00 76.12 109 THR A N 1
ATOM 842 C CA . THR A 1 109 ? -14.978 8.471 7.878 1.00 76.12 109 THR A CA 1
ATOM 843 C C . THR A 1 109 ? -16.482 8.217 7.803 1.00 76.12 109 THR A C 1
ATOM 845 O O . THR A 1 109 ? -17.267 9.064 8.229 1.00 76.12 109 THR A O 1
ATOM 848 N N . GLY A 1 110 ? -16.895 7.067 7.263 1.00 70.38 110 GLY A N 1
ATOM 849 C CA . GLY A 1 110 ? -18.283 6.768 6.918 1.00 70.38 110 GLY A CA 1
ATOM 850 C C . GLY A 1 110 ? -18.831 7.651 5.793 1.00 70.38 110 GLY A C 1
ATOM 851 O O . GLY A 1 110 ? -20.047 7.717 5.613 1.00 70.38 110 GLY A O 1
ATOM 852 N N . LEU A 1 111 ? -17.965 8.373 5.075 1.00 65.62 111 LEU A N 1
ATOM 853 C CA . LEU A 1 111 ? -18.350 9.258 3.982 1.00 65.62 111 LEU A CA 1
ATOM 854 C C . LEU A 1 111 ? -18.224 8.509 2.659 1.00 65.62 111 LEU A C 1
ATOM 856 O O . LEU A 1 111 ? -17.121 8.176 2.238 1.00 65.62 111 LEU A O 1
ATOM 860 N N . ASP A 1 112 ? -19.353 8.299 1.980 1.00 57.50 112 ASP A N 1
ATOM 861 C CA . ASP A 1 112 ? -19.401 7.641 0.664 1.00 57.50 112 ASP A CA 1
ATOM 862 C C . ASP A 1 112 ? -18.609 8.393 -0.425 1.00 57.50 112 ASP A C 1
ATOM 864 O O . ASP A 1 112 ? -18.280 7.812 -1.458 1.00 57.50 112 ASP A O 1
ATOM 868 N N . TYR A 1 113 ? -18.293 9.671 -0.192 1.00 51.38 113 TYR A N 1
ATOM 869 C CA . TYR A 1 113 ? -17.493 10.516 -1.073 1.00 51.38 113 TYR A CA 1
ATOM 870 C C . TYR A 1 113 ? -16.501 11.339 -0.247 1.00 51.38 113 TYR A C 1
ATOM 872 O O . TYR A 1 113 ? -16.902 12.167 0.574 1.00 51.38 113 TYR A O 1
ATOM 880 N N . VAL A 1 114 ? -15.210 11.117 -0.487 1.00 49.81 114 VAL A N 1
ATOM 881 C CA . VAL A 1 114 ? -14.137 12.040 -0.104 1.00 49.81 114 VAL A CA 1
ATOM 882 C C . VAL A 1 114 ? -13.790 12.810 -1.378 1.00 49.81 114 VAL A C 1
ATOM 884 O O . VAL A 1 114 ? -13.099 12.275 -2.242 1.00 49.81 114 VAL A O 1
ATOM 887 N N . ASP A 1 115 ? -14.387 13.992 -1.535 1.00 47.09 115 ASP A N 1
ATOM 888 C CA . ASP A 1 115 ? -14.177 14.908 -2.672 1.00 47.09 115 ASP A CA 1
ATOM 889 C C . ASP A 1 115 ? -12.995 15.857 -2.393 1.00 47.09 115 ASP A C 1
ATOM 891 O O . ASP A 1 115 ? -12.877 16.322 -1.230 1.00 47.09 115 ASP A O 1
#

Radius of gyration: 15.09 Å; chains: 1; bounding box: 38×38×37 Å

Foldseek 3Di:
DDPVVVVVVVVLQVLVLVVLVVCLVVQAWKWWWDFDPPPPTDTDTHTDNSVVDDSVQKDWDDKDFAFDPPDPDTDGGQKMWTWIAGVVGDIIIMIGGRDHSLRSVCVVPVDNDDD

Secondary structure (DSSP, 8-state):
--HHHHHHHHHHHHHHHHHHHHHHHHT--EEEEEEE-SSS-EEEEEEE-GGG--STTEEEEEEEEE--TT-SS--TT-EEEEEEEETTSPPEEEEEES--HHHHHHHHH--S---